Protein AF-A0A8S9G1P4-F1 (afdb_monomer_lite)

Foldseek 3Di:
DVLVVCCVVDPPPPDDPPDDDDDDDPLADDPPDPPLPVVLVVVQVVCVVVVNHPPCNNVDDVVNSVVVVVVVVVVCCVPPVVVVVD

Secondary structure (DSSP, 8-state):
-HHHHHHHHSTT-----PPPP--PPTTS----STT-HHHHHHHHHHHHHTT--TTGGGG--HHHHHHHHHHHHHHHIIIIIGGGG-

Radius of gyration: 18.76 Å; chains: 1; bounding box: 39×47×39 Å

Organism: Brassica cretica (NCBI:txid69181)

Sequence (86 aa):
MLPYLIRYLVKNNSRDLSPFTCQRRTGTYENTRSGDCGPVCAKFMELHLFGDPYPHMSGLTDAMVDKFRQQYAIEAYKTIVLPAYY

InterPro domains:
  IPR003653 Ulp1 protease family, C-terminal catalytic domain [PF02902] (1-81)
  IPR038765 Papain-like cysteine peptidase superfamily [SSF54001] (10-75)

Structure (mmCIF, N/CA/C/O backbone):
data_AF-A0A8S9G1P4-F1
#
_entry.id   AF-A0A8S9G1P4-F1
#
loop_
_atom_site.group_PDB
_atom_site.id
_atom_site.type_symbol
_atom_site.label_atom_id
_atom_site.label_alt_id
_atom_site.label_comp_id
_atom_site.label_asym_id
_atom_site.label_entity_id
_atom_site.label_seq_id
_atom_site.pdbx_PDB_ins_code
_atom_site.Cartn_x
_atom_site.Cartn_y
_atom_site.Cartn_z
_atom_site.occupancy
_atom_site.B_iso_or_equiv
_atom_site.auth_seq_id
_atom_site.auth_comp_id
_atom_site.auth_asym_id
_atom_site.auth_atom_id
_atom_site.pdbx_PDB_model_num
ATOM 1 N N . MET A 1 1 ? 20.402 -17.947 -9.702 1.00 68.88 1 MET A N 1
ATOM 2 C CA . MET A 1 1 ? 20.789 -18.743 -8.512 1.00 68.88 1 MET A CA 1
ATOM 3 C C . MET A 1 1 ? 19.602 -19.455 -7.872 1.00 68.88 1 MET A C 1
ATOM 5 O O . MET A 1 1 ? 19.663 -20.667 -7.730 1.00 68.88 1 MET A O 1
ATOM 9 N N . LEU A 1 2 ? 18.502 -18.761 -7.556 1.00 79.88 2 LEU A N 1
ATOM 10 C CA . LEU A 1 2 ? 17.333 -19.379 -6.908 1.00 79.88 2 LEU A CA 1
ATOM 11 C C . LEU A 1 2 ? 16.752 -20.636 -7.611 1.00 79.88 2 LEU A C 1
ATOM 13 O O . LEU A 1 2 ? 16.513 -21.613 -6.908 1.00 79.88 2 LEU A O 1
ATOM 17 N N . PRO A 1 3 ? 16.599 -20.709 -8.952 1.00 79.00 3 PRO A N 1
ATOM 18 C CA . PRO A 1 3 ? 16.044 -21.905 -9.605 1.00 79.00 3 PRO A CA 1
ATOM 19 C C . PRO A 1 3 ? 16.939 -23.139 -9.420 1.00 79.00 3 PRO A C 1
ATOM 21 O O . PRO A 1 3 ? 16.458 -24.247 -9.191 1.00 79.00 3 PRO A O 1
ATOM 24 N N . TYR A 1 4 ? 18.258 -22.928 -9.439 1.00 79.12 4 TYR A N 1
ATOM 25 C CA . TYR A 1 4 ? 19.257 -23.973 -9.222 1.00 79.12 4 TYR A CA 1
ATOM 26 C C . TYR A 1 4 ? 19.241 -24.481 -7.777 1.00 79.12 4 TYR A C 1
ATOM 28 O O . TYR A 1 4 ? 19.280 -25.689 -7.558 1.00 79.12 4 TYR A O 1
ATOM 36 N N . LEU A 1 5 ? 19.113 -23.575 -6.799 1.00 82.00 5 LEU A N 1
ATOM 37 C CA . LEU A 1 5 ? 18.996 -23.943 -5.387 1.00 82.00 5 LEU A CA 1
ATOM 38 C C . LEU A 1 5 ? 17.733 -24.779 -5.132 1.00 82.00 5 LEU A C 1
ATOM 40 O O . LEU A 1 5 ? 17.793 -25.800 -4.455 1.00 82.00 5 LEU A O 1
ATOM 44 N N . ILE A 1 6 ? 16.600 -24.388 -5.721 1.00 81.81 6 ILE A N 1
ATOM 45 C CA . ILE A 1 6 ? 15.340 -25.124 -5.572 1.00 81.81 6 ILE A CA 1
ATOM 46 C C . ILE A 1 6 ? 15.451 -26.521 -6.202 1.00 81.81 6 ILE A C 1
ATOM 48 O O . ILE A 1 6 ? 15.000 -27.487 -5.594 1.00 81.81 6 ILE A O 1
ATOM 52 N N . ARG A 1 7 ? 16.070 -26.664 -7.382 1.00 80.12 7 ARG A N 1
ATOM 53 C CA . ARG A 1 7 ? 16.288 -27.979 -8.015 1.00 80.12 7 ARG A CA 1
ATOM 54 C C . ARG A 1 7 ? 17.210 -28.882 -7.193 1.00 80.12 7 ARG A C 1
ATOM 56 O O . ARG A 1 7 ? 17.009 -30.091 -7.167 1.00 80.12 7 ARG A O 1
ATOM 63 N N . TYR A 1 8 ? 18.211 -28.303 -6.536 1.00 81.50 8 TYR A N 1
ATOM 64 C CA . TYR A 1 8 ? 19.105 -29.046 -5.654 1.00 81.50 8 TYR A CA 1
ATOM 65 C C . TYR A 1 8 ? 18.382 -29.555 -4.397 1.00 8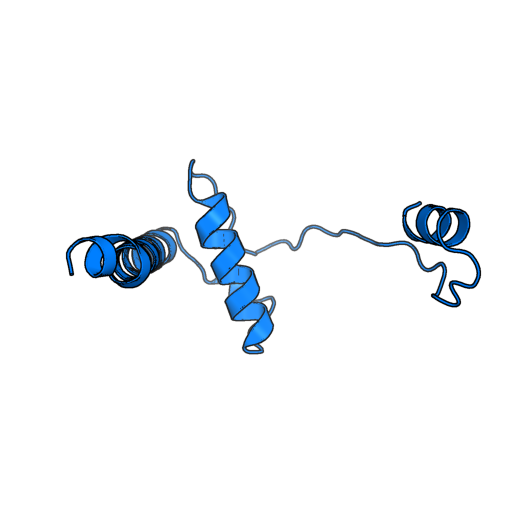1.50 8 TYR A C 1
ATOM 67 O O . TYR A 1 8 ? 18.549 -30.711 -4.015 1.00 81.50 8 TYR A O 1
ATOM 75 N N . LEU A 1 9 ? 17.555 -28.710 -3.772 1.00 87.06 9 LEU A N 1
ATOM 76 C CA . LEU A 1 9 ? 16.839 -29.048 -2.537 1.00 87.06 9 LEU A CA 1
ATOM 77 C C . LEU A 1 9 ? 15.605 -29.936 -2.772 1.00 87.06 9 LEU A C 1
ATOM 79 O O . LEU A 1 9 ? 15.278 -30.769 -1.930 1.00 87.06 9 LEU A O 1
ATOM 83 N N . VAL A 1 10 ? 14.921 -29.778 -3.908 1.00 85.12 10 VAL A N 1
ATOM 84 C CA . VAL A 1 10 ? 13.684 -30.500 -4.238 1.00 85.12 10 VAL A CA 1
ATOM 85 C C . VAL A 1 10 ? 13.953 -31.506 -5.357 1.00 85.12 10 VAL A C 1
ATOM 87 O O . VAL A 1 10 ? 13.981 -31.157 -6.541 1.00 85.12 10 VAL A O 1
ATOM 90 N N . LYS A 1 11 ? 14.123 -32.782 -4.983 1.00 78.25 11 LYS A N 1
ATOM 91 C CA . LYS A 1 11 ? 14.245 -33.892 -5.942 1.00 78.25 11 LYS A CA 1
ATOM 92 C C . LYS A 1 11 ? 12.994 -33.956 -6.830 1.00 78.25 11 LYS A C 1
ATOM 94 O O . LYS A 1 11 ? 11.880 -33.816 -6.337 1.00 78.25 11 LYS A O 1
ATOM 99 N N . ASN A 1 12 ? 13.189 -34.189 -8.130 1.00 73.75 12 ASN A N 1
ATOM 100 C CA . ASN A 1 12 ? 12.141 -34.250 -9.167 1.00 73.75 12 ASN A CA 1
ATOM 101 C C . ASN A 1 12 ? 11.433 -32.923 -9.491 1.00 73.75 12 ASN A C 1
ATOM 103 O O . ASN A 1 12 ? 10.332 -32.927 -10.038 1.00 73.75 12 ASN A O 1
ATOM 107 N N . ASN A 1 13 ? 12.058 -31.777 -9.213 1.00 71.31 13 ASN A N 1
ATOM 108 C CA . ASN A 1 13 ? 11.528 -30.506 -9.686 1.00 71.31 13 ASN A CA 1
ATOM 109 C C . ASN A 1 13 ? 11.778 -30.330 -11.198 1.00 71.31 13 ASN A C 1
ATOM 111 O O . ASN A 1 13 ? 12.913 -30.118 -11.623 1.00 71.31 13 ASN A O 1
ATOM 115 N N . SER A 1 14 ? 10.712 -30.414 -11.997 1.00 73.12 14 SER A N 1
ATOM 116 C CA . SER A 1 14 ? 10.721 -30.220 -13.455 1.00 73.12 14 SER A CA 1
ATOM 117 C C . SER A 1 14 ? 10.578 -28.755 -13.890 1.00 73.12 14 SER A C 1
ATOM 119 O O . SER A 1 14 ? 10.361 -28.489 -15.071 1.00 73.12 14 SER A O 1
ATOM 121 N N .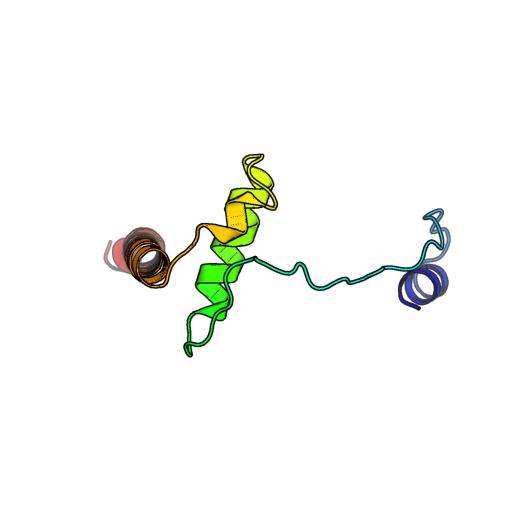 ARG A 1 15 ? 10.645 -27.796 -12.955 1.00 73.50 15 ARG A N 1
ATOM 122 C CA . ARG A 1 15 ? 10.546 -26.366 -13.272 1.00 73.50 15 ARG A CA 1
ATOM 123 C C . ARG A 1 15 ? 11.756 -25.894 -14.076 1.00 73.50 15 ARG A C 1
ATOM 125 O O . ARG A 1 15 ? 12.877 -26.368 -13.892 1.00 73.50 15 ARG A O 1
ATOM 132 N N . ASP A 1 16 ? 11.490 -24.927 -14.943 1.00 77.75 16 ASP A N 1
ATOM 133 C CA . ASP A 1 16 ? 12.486 -24.262 -15.771 1.00 77.75 16 ASP A CA 1
ATOM 134 C C . ASP A 1 16 ? 13.598 -23.611 -14.922 1.00 77.75 16 ASP A C 1
ATOM 136 O O . ASP A 1 16 ? 13.367 -23.122 -13.813 1.00 77.75 16 ASP A O 1
ATOM 140 N N . LEU A 1 17 ? 14.825 -23.628 -15.450 1.00 82.25 17 LEU A N 1
ATOM 141 C CA . LEU A 1 17 ? 16.012 -23.032 -14.833 1.00 82.25 17 LEU A CA 1
ATOM 142 C C . LEU A 1 17 ? 16.181 -21.548 -15.196 1.00 82.25 17 LEU A C 1
ATOM 144 O O . LEU A 1 17 ? 17.224 -20.963 -14.872 1.00 82.25 17 LEU A O 1
ATOM 148 N N . SER A 1 18 ? 15.183 -20.940 -15.849 1.00 82.94 18 SER A N 1
ATOM 149 C CA . SER A 1 18 ? 15.175 -19.511 -16.151 1.00 82.94 18 SER A CA 1
ATOM 150 C C . SER A 1 18 ? 15.514 -18.691 -14.900 1.00 82.94 18 SER A C 1
ATOM 152 O O . SER A 1 18 ? 14.921 -18.878 -13.831 1.00 82.94 18 SER A O 1
ATOM 154 N N . PRO A 1 19 ? 16.518 -17.799 -14.979 1.00 80.56 19 PRO A N 1
ATOM 155 C CA . PRO A 1 19 ? 16.872 -16.952 -13.855 1.00 80.56 19 PRO A CA 1
ATOM 156 C C . PRO A 1 19 ? 15.679 -16.103 -13.420 1.00 80.56 19 PRO A C 1
ATOM 158 O O . PRO A 1 19 ? 15.036 -15.456 -14.242 1.00 80.56 19 PRO A O 1
ATOM 161 N N . PHE A 1 20 ? 15.442 -16.023 -12.111 1.00 81.19 20 PHE A N 1
ATOM 162 C CA . PHE A 1 20 ? 14.605 -14.957 -11.577 1.00 81.19 20 PHE A CA 1
ATOM 163 C C . PHE A 1 20 ? 15.291 -13.621 -11.854 1.00 81.19 20 PHE A C 1
ATOM 165 O O . PHE A 1 20 ? 16.402 -13.379 -11.375 1.00 81.19 20 PHE A O 1
ATOM 172 N N . THR A 1 21 ? 14.629 -12.765 -12.625 1.00 83.31 21 THR A N 1
ATOM 173 C CA . THR A 1 21 ? 15.062 -11.392 -12.874 1.00 83.31 21 THR A CA 1
ATOM 174 C C . THR A 1 21 ? 14.265 -10.443 -11.994 1.00 83.31 21 THR A C 1
ATOM 176 O O . THR A 1 21 ? 13.042 -10.544 -11.918 1.00 83.31 21 THR A O 1
ATOM 179 N N . CYS A 1 22 ? 14.946 -9.493 -11.363 1.00 83.25 22 CYS A N 1
ATOM 180 C CA . CYS A 1 22 ? 14.310 -8.382 -10.670 1.00 83.25 22 CYS A CA 1
ATOM 181 C C . CYS A 1 22 ? 14.714 -7.093 -11.379 1.00 83.25 22 CYS A C 1
ATOM 183 O O . CYS A 1 22 ? 15.903 -6.833 -11.558 1.00 83.25 22 CYS A O 1
ATOM 185 N N . GLN A 1 23 ? 13.729 -6.300 -11.791 1.00 86.12 23 GLN A N 1
ATOM 186 C CA . GLN A 1 23 ? 13.959 -4.996 -12.392 1.00 86.12 23 GLN A CA 1
ATOM 187 C C . GLN A 1 23 ? 13.121 -3.964 -11.653 1.00 86.12 23 GLN A C 1
ATOM 189 O O . GLN A 1 23 ? 11.909 -4.129 -11.499 1.00 86.12 23 GLN A O 1
ATOM 194 N N . ARG A 1 24 ? 13.767 -2.876 -11.225 1.00 83.44 24 ARG A N 1
ATOM 195 C CA . ARG A 1 24 ? 13.058 -1.726 -10.670 1.00 83.44 24 ARG A CA 1
ATOM 196 C C . ARG A 1 24 ? 12.194 -1.110 -11.765 1.00 83.44 24 ARG A C 1
ATOM 198 O O . ARG A 1 24 ? 12.708 -0.716 -12.811 1.00 83.44 24 ARG A O 1
ATOM 205 N N . ARG A 1 25 ? 10.888 -1.026 -11.526 1.00 84.00 25 ARG A N 1
ATOM 206 C CA . ARG A 1 25 ? 9.977 -0.278 -12.394 1.00 84.00 25 ARG A CA 1
ATOM 207 C C . ARG A 1 25 ? 10.167 1.210 -12.099 1.00 84.00 25 ARG A C 1
ATOM 209 O O . ARG A 1 25 ? 10.055 1.627 -10.953 1.00 84.00 25 ARG A O 1
ATOM 216 N N . THR A 1 26 ? 10.546 1.986 -13.109 1.00 84.12 26 THR A N 1
ATOM 217 C CA . THR A 1 26 ? 10.694 3.443 -13.002 1.00 84.12 26 THR A CA 1
ATOM 218 C C . THR A 1 26 ? 9.355 4.129 -13.258 1.00 84.12 26 THR A C 1
ATOM 220 O O . THR A 1 26 ? 8.513 3.609 -13.990 1.00 84.12 26 THR A O 1
ATOM 223 N N . GLY A 1 27 ? 9.148 5.296 -12.646 1.00 83.38 27 GLY A N 1
ATOM 224 C CA . GLY A 1 27 ? 7.911 6.067 -12.796 1.00 83.38 27 GLY A CA 1
ATOM 225 C C . GLY A 1 27 ? 6.737 5.567 -11.952 1.00 83.38 27 GLY A C 1
ATOM 226 O O . GLY A 1 27 ? 5.651 6.108 -12.077 1.00 83.38 27 GLY A O 1
ATOM 227 N N . THR A 1 28 ? 6.923 4.562 -11.094 1.00 86.25 28 THR A N 1
ATOM 228 C CA . THR A 1 28 ? 5.946 4.216 -10.050 1.00 86.25 28 THR A CA 1
ATOM 229 C C . THR A 1 28 ? 6.102 5.134 -8.846 1.00 86.25 28 THR A C 1
ATOM 231 O O . THR A 1 28 ? 7.172 5.710 -8.652 1.00 86.25 28 THR A O 1
ATOM 234 N N . TYR A 1 29 ? 5.074 5.209 -8.001 1.00 88.88 29 TYR A N 1
ATOM 235 C CA . TYR A 1 29 ? 5.179 5.913 -6.726 1.00 88.88 29 TYR A CA 1
ATOM 236 C C . TYR A 1 29 ? 6.383 5.437 -5.905 1.00 88.88 29 TYR A C 1
ATOM 238 O O . TYR A 1 29 ? 6.609 4.235 -5.736 1.00 88.88 29 TYR A O 1
ATOM 246 N N . GLU A 1 30 ? 7.146 6.403 -5.399 1.00 89.44 30 GLU A N 1
ATOM 247 C CA . GLU A 1 30 ? 8.286 6.173 -4.527 1.00 89.44 30 GLU A CA 1
ATOM 248 C C . GLU A 1 30 ? 7.942 6.644 -3.127 1.00 89.44 30 GLU A C 1
ATOM 250 O O . GLU A 1 30 ? 7.728 7.830 -2.884 1.00 89.44 30 GLU A O 1
ATOM 255 N N . ASN A 1 31 ? 7.916 5.701 -2.193 1.00 90.25 31 ASN A N 1
ATOM 256 C CA . ASN A 1 31 ? 7.722 6.046 -0.804 1.00 90.25 31 ASN A CA 1
ATOM 257 C C . ASN A 1 31 ? 8.991 6.702 -0.235 1.00 90.25 31 ASN A C 1
ATOM 259 O O . ASN A 1 31 ? 9.970 6.016 0.062 1.00 90.25 31 ASN A O 1
ATOM 263 N N . THR A 1 32 ? 8.945 8.016 -0.040 1.00 91.56 32 THR A N 1
ATOM 264 C CA . THR A 1 32 ? 10.001 8.800 0.618 1.00 91.56 32 THR A CA 1
ATOM 265 C C . THR A 1 32 ? 9.765 8.969 2.122 1.00 91.56 32 THR A C 1
ATOM 267 O O . THR A 1 32 ? 10.634 9.481 2.830 1.00 91.56 32 THR A O 1
ATOM 270 N N . ARG A 1 33 ? 8.609 8.525 2.636 1.00 92.44 33 ARG A N 1
ATOM 271 C CA . ARG A 1 33 ? 8.179 8.696 4.028 1.00 92.44 33 ARG A CA 1
ATOM 272 C C . ARG A 1 33 ? 8.369 7.407 4.832 1.00 92.44 33 ARG A C 1
ATOM 274 O O . ARG A 1 33 ? 8.242 6.281 4.343 1.00 92.44 33 ARG A O 1
ATOM 281 N N . SER A 1 34 ? 8.661 7.559 6.121 1.00 91.00 34 SER A N 1
ATOM 282 C CA . SER A 1 34 ? 8.748 6.411 7.028 1.00 91.00 34 SER A CA 1
ATOM 283 C C . SER A 1 34 ? 7.354 5.860 7.356 1.00 91.00 34 SER A C 1
ATOM 285 O O . SER A 1 34 ? 6.401 6.618 7.525 1.00 91.00 34 SER A O 1
ATOM 287 N N . GLY A 1 35 ? 7.233 4.533 7.464 1.00 91.00 35 GLY A N 1
ATOM 288 C CA . GLY A 1 35 ? 5.996 3.846 7.867 1.00 91.00 35 GLY A CA 1
ATOM 289 C C . GLY A 1 35 ? 4.998 3.529 6.744 1.00 91.00 35 GLY A C 1
ATOM 290 O O . GLY A 1 35 ? 4.024 2.822 6.986 1.00 91.00 35 GLY A O 1
ATOM 291 N N . ASP A 1 36 ? 5.253 3.980 5.516 1.00 94.25 36 ASP A N 1
ATOM 292 C CA . ASP A 1 36 ? 4.355 3.781 4.364 1.00 94.25 36 ASP A CA 1
ATOM 293 C C . ASP A 1 36 ? 4.616 2.487 3.577 1.00 94.25 36 ASP A C 1
ATOM 295 O O . ASP A 1 36 ? 3.785 2.075 2.768 1.00 94.25 36 ASP A O 1
ATOM 299 N N . CYS A 1 37 ? 5.736 1.800 3.825 1.00 92.94 37 CYS A N 1
ATOM 300 C CA . CYS A 1 37 ? 6.140 0.625 3.048 1.00 92.94 37 CYS A CA 1
ATOM 301 C C . CYS A 1 37 ? 5.098 -0.507 3.060 1.00 92.94 37 CYS A C 1
ATOM 303 O O . CYS A 1 37 ? 4.828 -1.093 2.015 1.00 92.94 37 CYS A O 1
ATOM 305 N N . GLY A 1 38 ? 4.484 -0.790 4.213 1.00 93.81 38 GLY A N 1
ATOM 306 C CA . GLY A 1 38 ? 3.447 -1.817 4.348 1.00 93.81 38 GLY A CA 1
ATOM 307 C C . GLY A 1 38 ? 2.166 -1.467 3.579 1.00 93.81 38 GLY A C 1
ATOM 308 O O . GLY A 1 38 ? 1.787 -2.214 2.675 1.00 93.81 38 GLY A O 1
ATOM 309 N N . PRO A 1 39 ? 1.519 -0.325 3.881 1.00 93.81 39 PRO A N 1
ATOM 310 C CA . PRO A 1 39 ? 0.318 0.124 3.177 1.00 93.81 39 PRO A CA 1
ATOM 311 C C . PRO A 1 39 ? 0.495 0.241 1.655 1.00 93.81 39 PRO A C 1
ATOM 313 O O . PRO A 1 39 ? -0.368 -0.207 0.899 1.00 93.81 39 PRO A O 1
ATOM 316 N N . VAL A 1 40 ? 1.620 0.794 1.192 1.00 93.06 40 VAL A N 1
ATOM 317 C CA . VAL A 1 40 ? 1.919 0.931 -0.244 1.00 93.06 40 VAL A CA 1
ATOM 318 C C . VAL A 1 40 ? 2.109 -0.439 -0.899 1.00 93.06 40 VAL A C 1
ATOM 320 O O . VAL A 1 40 ? 1.565 -0.674 -1.976 1.00 93.06 40 VAL A O 1
ATOM 323 N N . CYS A 1 41 ? 2.806 -1.371 -0.239 1.00 92.50 41 CYS A N 1
ATOM 324 C CA . CYS A 1 41 ? 2.962 -2.745 -0.725 1.00 92.50 41 CYS A CA 1
ATOM 325 C C . CYS A 1 41 ? 1.603 -3.441 -0.897 1.00 92.50 41 CYS A C 1
ATOM 327 O O . CYS A 1 41 ? 1.322 -3.993 -1.961 1.00 92.50 41 CYS A O 1
ATOM 329 N N . ALA A 1 42 ? 0.729 -3.350 0.112 1.00 92.81 42 ALA A N 1
ATOM 330 C CA . ALA A 1 42 ? -0.626 -3.894 0.037 1.00 92.81 42 ALA A CA 1
ATOM 331 C C . ALA A 1 42 ? -1.416 -3.298 -1.136 1.00 92.81 42 ALA A C 1
ATOM 333 O O . ALA A 1 42 ? -2.038 -4.037 -1.898 1.00 92.81 42 ALA A O 1
ATOM 334 N N . LYS A 1 43 ? -1.320 -1.977 -1.340 1.00 91.94 43 LYS A N 1
ATOM 335 C CA . LYS A 1 43 ? -2.015 -1.307 -2.443 1.00 91.94 43 LYS A CA 1
ATOM 336 C C . LYS A 1 43 ? -1.488 -1.726 -3.815 1.00 91.94 43 LYS A C 1
ATOM 338 O O . LYS A 1 43 ? -2.275 -1.921 -4.733 1.00 91.94 43 LYS A O 1
ATOM 343 N N . PHE A 1 44 ? -0.177 -1.905 -3.968 1.00 90.44 44 PHE A N 1
ATOM 344 C CA . PHE A 1 44 ? 0.401 -2.408 -5.217 1.00 90.44 44 PHE A CA 1
ATOM 345 C C . PHE A 1 44 ? -0.051 -3.837 -5.531 1.00 90.44 44 PHE A C 1
ATOM 347 O O . PHE A 1 44 ? -0.348 -4.132 -6.687 1.00 90.44 44 PHE A O 1
ATOM 354 N N . MET A 1 45 ? -0.153 -4.711 -4.524 1.00 91.44 45 MET A N 1
ATOM 355 C CA . MET A 1 45 ? -0.703 -6.058 -4.716 1.00 91.44 45 MET A CA 1
ATOM 356 C C . MET A 1 45 ? -2.177 -6.014 -5.139 1.00 91.44 45 MET A C 1
ATOM 358 O O . MET A 1 45 ? -2.564 -6.737 -6.053 1.00 91.44 45 MET A O 1
ATOM 362 N N . GLU A 1 46 ? -2.975 -5.138 -4.523 1.00 91.12 46 GLU A N 1
ATOM 363 C CA . GLU A 1 46 ? -4.380 -4.924 -4.885 1.00 91.12 46 GLU A CA 1
ATOM 364 C C . GLU A 1 46 ? -4.518 -4.462 -6.344 1.00 91.12 46 GLU A C 1
ATOM 366 O O . GLU A 1 46 ? -5.179 -5.129 -7.136 1.00 91.12 46 GLU A O 1
ATOM 371 N N . LEU A 1 47 ? -3.837 -3.378 -6.734 1.00 88.88 47 LEU A N 1
ATOM 372 C CA . LEU A 1 47 ? -3.877 -2.846 -8.104 1.00 88.88 47 LEU A CA 1
A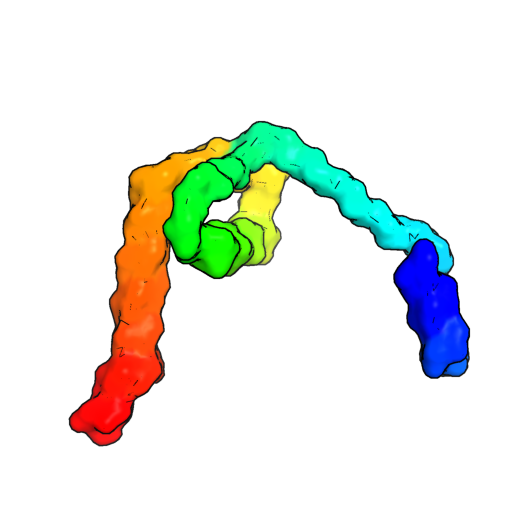TOM 373 C C . LEU A 1 47 ? -3.463 -3.901 -9.142 1.00 88.88 47 LEU A C 1
ATOM 375 O O . LEU A 1 47 ? -4.116 -4.061 -10.172 1.00 88.88 47 LEU A O 1
ATOM 379 N N . HIS A 1 48 ? -2.421 -4.682 -8.840 1.00 87.44 48 HIS A N 1
ATOM 380 C CA . HIS A 1 48 ? -1.983 -5.766 -9.715 1.00 87.44 48 HIS A CA 1
ATOM 381 C C . HIS A 1 48 ? -3.054 -6.854 -9.892 1.00 87.44 48 HIS A C 1
ATOM 383 O O . HIS A 1 48 ? -3.261 -7.329 -11.008 1.00 87.44 48 HIS A O 1
ATOM 389 N N . LEU A 1 49 ? -3.743 -7.240 -8.812 1.00 89.44 49 LEU A N 1
ATOM 390 C CA . LEU A 1 49 ? -4.763 -8.291 -8.832 1.00 89.44 49 LEU A CA 1
ATOM 391 C C . LEU A 1 49 ? -6.027 -7.877 -9.600 1.00 89.44 49 LEU A C 1
ATOM 393 O O . LEU A 1 49 ? -6.626 -8.708 -10.278 1.00 89.44 49 LEU A O 1
ATOM 397 N N . PHE A 1 50 ? -6.417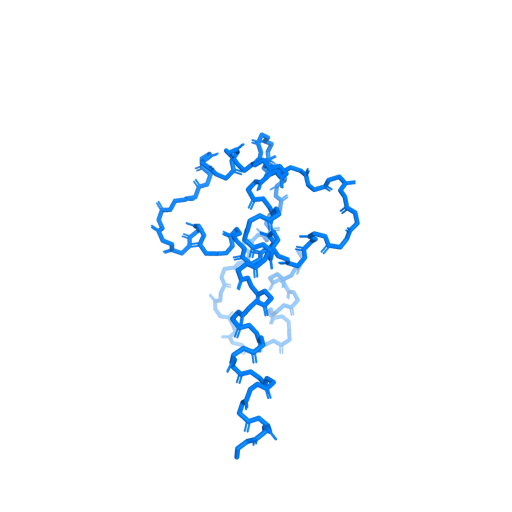 -6.602 -9.529 1.00 87.81 50 PHE A N 1
ATOM 398 C CA . PHE A 1 50 ? -7.613 -6.077 -10.201 1.00 87.81 50 PHE A CA 1
ATOM 399 C C . PHE A 1 50 ? -7.391 -5.679 -11.669 1.00 87.81 50 PHE A C 1
ATOM 401 O O . PHE A 1 50 ? -8.257 -5.057 -12.279 1.00 87.81 50 PHE A O 1
ATOM 408 N N . GLY A 1 51 ? -6.258 -6.067 -12.263 1.00 82.44 51 GLY A N 1
ATOM 409 C CA . GLY A 1 51 ? -5.978 -5.799 -13.673 1.00 82.44 51 GLY A CA 1
ATOM 410 C C . GLY A 1 51 ? -5.562 -4.357 -13.958 1.00 82.44 51 GLY A C 1
ATOM 411 O O . GLY A 1 51 ? -5.605 -3.945 -15.114 1.00 82.44 51 GLY A O 1
ATOM 412 N N . ASP A 1 52 ? -5.101 -3.626 -12.937 1.00 79.44 52 ASP A N 1
ATOM 413 C CA . ASP A 1 52 ? -4.533 -2.281 -13.061 1.00 79.44 52 ASP A CA 1
ATOM 414 C C . ASP A 1 52 ? -3.022 -2.257 -12.727 1.00 79.44 52 ASP A C 1
ATOM 416 O O . ASP A 1 52 ? -2.578 -1.641 -11.751 1.00 79.44 52 ASP A O 1
ATOM 420 N N . PRO A 1 53 ? -2.179 -2.998 -13.477 1.00 76.81 53 PRO A N 1
ATOM 421 C CA . PRO A 1 53 ? -0.743 -2.996 -13.254 1.00 76.81 53 PRO A CA 1
ATOM 422 C C . PRO A 1 53 ? -0.095 -1.688 -13.746 1.00 76.81 53 PRO A C 1
ATOM 424 O O . PRO A 1 53 ? -0.736 -0.748 -14.216 1.00 76.81 53 PRO A O 1
ATOM 427 N N . TYR A 1 54 ? 1.236 -1.639 -13.673 1.00 69.12 54 TYR A N 1
ATOM 428 C CA . TYR A 1 54 ? 2.049 -0.622 -14.345 1.00 69.12 54 TYR A CA 1
ATOM 429 C C . TYR A 1 54 ? 1.539 -0.318 -15.777 1.00 69.12 54 TYR A C 1
ATOM 431 O O . TYR A 1 54 ? 1.322 -1.268 -16.533 1.00 69.12 54 TYR A O 1
ATOM 439 N N . PRO A 1 55 ? 1.397 0.960 -16.187 1.00 68.00 55 PRO A N 1
ATOM 440 C CA . PRO A 1 55 ? 1.946 2.162 -15.554 1.00 68.00 55 PRO A CA 1
ATOM 441 C C . PRO A 1 55 ? 1.060 2.830 -14.496 1.00 68.00 55 PRO A C 1
ATOM 443 O O . PRO A 1 55 ? 1.574 3.683 -13.792 1.00 68.00 55 PRO A O 1
ATOM 446 N N . HIS A 1 56 ? -0.206 2.452 -14.304 1.00 64.94 56 HIS A N 1
ATOM 447 C CA . HIS A 1 56 ? -1.159 3.213 -13.469 1.00 64.94 56 HIS A CA 1
ATOM 448 C C . HIS A 1 56 ? -0.817 3.270 -11.967 1.00 64.94 56 HIS A C 1
ATOM 450 O O . HIS A 1 56 ? -1.238 4.187 -11.262 1.00 64.94 56 HIS A O 1
ATOM 456 N N . MET A 1 57 ? 0.076 2.392 -11.495 1.00 66.50 57 MET A N 1
ATOM 457 C CA . MET A 1 57 ? 0.754 2.508 -10.191 1.00 66.50 57 MET A CA 1
ATOM 458 C C . MET A 1 57 ? 1.589 3.803 -10.030 1.00 66.50 57 MET A C 1
ATOM 460 O O . MET A 1 57 ? 2.043 4.111 -8.926 1.00 66.50 57 MET A O 1
ATOM 464 N N . SER A 1 58 ? 1.812 4.563 -11.111 1.00 63.66 58 SER A N 1
ATOM 465 C CA . SER A 1 58 ? 2.445 5.890 -11.131 1.00 63.66 58 SER A CA 1
ATOM 466 C C . SER A 1 58 ? 1.547 7.008 -10.609 1.00 63.66 58 SER A C 1
ATOM 468 O O . SER A 1 58 ? 2.050 8.065 -10.243 1.00 63.66 58 SER A O 1
ATOM 470 N N . GLY A 1 59 ? 0.227 6.799 -10.601 1.00 78.44 59 GLY A N 1
ATOM 471 C CA . GLY A 1 59 ? -0.745 7.821 -10.217 1.00 78.44 59 GLY A CA 1
ATOM 472 C C . GLY A 1 59 ? -0.905 7.998 -8.708 1.00 78.44 59 GLY A C 1
ATOM 473 O O . GLY A 1 59 ? -1.602 8.918 -8.284 1.00 78.44 59 GLY A O 1
ATOM 474 N N . LEU A 1 60 ? -0.291 7.135 -7.887 1.00 88.69 60 LEU A N 1
ATOM 475 C CA . LEU A 1 60 ? -0.344 7.305 -6.439 1.00 88.69 60 LEU A CA 1
ATOM 476 C C . LEU A 1 60 ? 0.403 8.575 -6.028 1.00 88.69 60 LEU A C 1
ATOM 478 O O . LEU A 1 60 ? 1.509 8.861 -6.479 1.00 88.69 60 LEU A O 1
ATOM 482 N N . THR A 1 61 ? -0.219 9.309 -5.117 1.00 91.75 61 THR A N 1
ATOM 483 C CA . THR A 1 61 ? 0.336 10.496 -4.469 1.00 91.75 61 THR A CA 1
ATOM 484 C C . THR A 1 61 ? 0.328 10.284 -2.964 1.00 91.75 61 THR A C 1
ATOM 486 O O . THR A 1 61 ? -0.472 9.492 -2.462 1.00 91.75 61 THR A O 1
ATOM 489 N N . ASP A 1 62 ? 1.139 11.035 -2.223 1.00 93.88 62 ASP A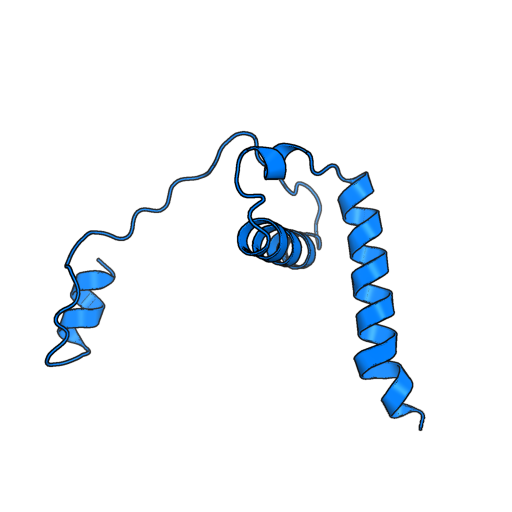 N 1
ATOM 490 C CA . ASP A 1 62 ? 1.148 10.970 -0.755 1.00 93.88 62 ASP A CA 1
ATOM 491 C C . ASP A 1 62 ? -0.248 11.197 -0.150 1.00 93.88 62 ASP A C 1
ATOM 493 O O . ASP A 1 62 ? -0.648 10.502 0.780 1.00 93.88 62 ASP A O 1
ATOM 497 N N . ALA A 1 63 ? -1.050 12.084 -0.746 1.00 94.19 63 ALA A N 1
ATOM 498 C CA . ALA A 1 63 ? -2.428 12.317 -0.317 1.00 94.19 63 ALA A CA 1
ATOM 499 C C . ALA A 1 63 ? -3.331 11.083 -0.506 1.00 94.19 63 ALA A C 1
ATOM 501 O O . ALA A 1 63 ? -4.236 10.837 0.292 1.00 94.19 63 ALA A O 1
ATOM 502 N N . MET A 1 64 ? -3.108 10.290 -1.558 1.00 93.56 64 MET A N 1
ATOM 503 C CA . MET A 1 64 ? -3.803 9.011 -1.737 1.00 93.56 64 MET A CA 1
ATOM 504 C C . MET A 1 64 ? -3.312 7.974 -0.728 1.00 93.56 64 MET A C 1
ATOM 506 O O . MET A 1 64 ? -4.136 7.225 -0.202 1.00 93.56 64 MET A O 1
ATOM 510 N N . VAL A 1 65 ? -2.008 7.972 -0.422 1.00 94.56 65 VAL A N 1
ATOM 511 C CA . VAL A 1 65 ? -1.426 7.127 0.630 1.00 94.56 65 VAL A CA 1
ATOM 512 C C . VAL A 1 65 ? -2.072 7.400 1.976 1.00 94.56 65 VAL A C 1
ATOM 514 O O . VAL A 1 65 ? -2.528 6.467 2.635 1.00 94.56 65 VAL A O 1
ATOM 517 N N . ASP A 1 66 ? -2.223 8.665 2.348 1.00 95.88 66 ASP A N 1
ATOM 518 C CA . ASP A 1 66 ? -2.866 9.046 3.604 1.00 95.88 66 ASP A CA 1
ATOM 519 C C . ASP A 1 66 ? -4.320 8.555 3.673 1.00 95.88 66 ASP A C 1
ATOM 521 O O . ASP A 1 66 ? -4.752 8.025 4.699 1.00 95.88 66 ASP A O 1
ATOM 525 N N . LYS A 1 67 ? -5.059 8.639 2.559 1.00 95.75 67 LYS A N 1
ATOM 526 C CA . LYS A 1 67 ? -6.445 8.154 2.478 1.00 95.75 67 LYS A CA 1
ATOM 527 C C . LYS A 1 67 ? -6.550 6.646 2.675 1.00 95.75 67 LYS A C 1
ATOM 529 O O . LYS A 1 67 ? -7.329 6.198 3.515 1.00 95.75 67 LYS A O 1
ATOM 534 N N . PHE A 1 68 ? -5.782 5.846 1.932 1.00 94.25 68 PHE A N 1
ATOM 535 C CA . PHE A 1 68 ? -5.884 4.395 2.097 1.00 94.25 68 PHE A CA 1
ATOM 536 C C . PHE A 1 68 ? -5.279 3.921 3.422 1.00 94.25 68 PHE A C 1
ATOM 538 O O . PHE A 1 68 ? -5.750 2.932 3.968 1.00 94.25 68 PHE A O 1
ATOM 545 N N . ARG A 1 69 ? -4.314 4.644 4.010 1.00 95.44 69 ARG A N 1
ATOM 546 C CA . ARG A 1 69 ? -3.840 4.371 5.377 1.00 95.44 69 ARG A CA 1
ATOM 547 C C . ARG A 1 69 ? -4.950 4.521 6.407 1.00 95.44 69 ARG A C 1
ATOM 549 O O . ARG A 1 69 ? -5.100 3.644 7.255 1.00 95.44 69 ARG A O 1
ATOM 556 N N . GLN A 1 70 ? -5.728 5.600 6.327 1.00 96.06 70 GLN A N 1
ATOM 557 C CA . GLN A 1 70 ? -6.894 5.791 7.192 1.00 96.06 70 GLN A CA 1
ATOM 558 C C . GLN A 1 70 ? -7.909 4.661 6.995 1.00 96.06 70 GLN A C 1
ATOM 560 O O . GLN A 1 70 ? -8.389 4.100 7.979 1.00 96.06 70 GLN A O 1
ATOM 565 N N . GLN A 1 71 ? -8.164 4.271 5.741 1.00 96.50 71 GLN A N 1
ATOM 566 C CA . GLN A 1 71 ? -9.063 3.161 5.430 1.00 96.50 71 GLN A CA 1
ATOM 567 C C . GLN A 1 71 ? -8.567 1.835 6.026 1.00 96.50 71 GLN A C 1
ATOM 569 O O . GLN A 1 71 ? -9.324 1.126 6.681 1.00 96.50 71 GLN A O 1
ATOM 574 N N . TYR A 1 72 ? -7.288 1.502 5.860 1.00 95.19 72 TYR A N 1
ATOM 575 C CA . TYR A 1 72 ? -6.724 0.275 6.424 1.00 95.19 72 TYR A CA 1
ATOM 576 C C . TYR A 1 72 ? -6.786 0.269 7.953 1.00 95.19 72 TYR A C 1
ATOM 578 O O . TYR A 1 72 ? -7.083 -0.765 8.544 1.00 95.19 72 TYR A O 1
ATOM 586 N N . ALA A 1 73 ? -6.559 1.416 8.598 1.00 95.50 73 ALA A N 1
ATOM 587 C CA . ALA A 1 73 ? -6.648 1.534 10.049 1.00 95.50 73 ALA A CA 1
ATOM 588 C C . ALA A 1 73 ? -8.076 1.294 10.565 1.00 95.50 73 ALA A C 1
ATOM 590 O O . ALA A 1 73 ? -8.254 0.537 11.520 1.00 95.50 73 ALA A O 1
ATOM 591 N N . ILE A 1 74 ? -9.095 1.891 9.932 1.00 97.19 74 ILE A N 1
ATOM 592 C CA . ILE A 1 74 ? -10.487 1.695 10.363 1.00 97.19 74 ILE A CA 1
ATOM 593 C C . ILE A 1 74 ? -10.972 0.265 10.101 1.00 97.19 74 ILE A C 1
ATOM 595 O O . ILE A 1 74 ? -11.668 -0.301 10.942 1.00 97.19 74 ILE A O 1
ATOM 599 N N . GLU A 1 75 ? -10.575 -0.350 8.985 1.00 96.06 75 GLU A N 1
ATOM 600 C CA . GLU A 1 75 ? -10.915 -1.747 8.693 1.00 96.06 75 GLU A CA 1
ATOM 601 C C . GLU A 1 75 ? -10.233 -2.709 9.674 1.00 96.06 75 GLU A C 1
ATOM 603 O O . GLU A 1 75 ? -10.885 -3.607 10.212 1.00 96.06 75 GLU A O 1
ATOM 608 N N . ALA A 1 76 ? -8.954 -2.486 9.994 1.00 94.12 76 ALA A N 1
ATOM 609 C CA . ALA A 1 76 ? -8.250 -3.259 11.015 1.00 94.12 76 ALA A CA 1
ATOM 610 C C . ALA A 1 76 ? -8.913 -3.107 12.391 1.00 94.12 76 ALA A C 1
ATOM 612 O O . ALA A 1 76 ? -9.126 -4.100 13.086 1.00 94.12 76 ALA A O 1
ATOM 613 N N . TYR A 1 77 ? -9.308 -1.887 12.768 1.00 95.44 77 TYR A N 1
ATOM 614 C CA . TYR A 1 77 ? -10.038 -1.643 14.009 1.00 95.44 77 TYR A CA 1
ATOM 615 C C . TYR A 1 77 ? -11.362 -2.419 14.048 1.00 95.44 77 TYR A C 1
ATOM 617 O O . TYR A 1 77 ? -11.608 -3.161 14.995 1.00 95.44 77 TYR A O 1
ATOM 625 N N . LYS A 1 78 ? -12.190 -2.316 13.002 1.00 96.56 78 LYS A N 1
ATOM 626 C CA . LYS A 1 78 ? -13.478 -3.026 12.916 1.00 96.56 78 LYS A CA 1
ATOM 627 C C . LYS A 1 78 ? -13.335 -4.547 12.928 1.00 96.56 78 LYS A C 1
ATOM 629 O O . LYS A 1 78 ? -14.209 -5.222 13.453 1.00 96.56 78 LYS A O 1
ATOM 634 N N . THR A 1 79 ? -12.268 -5.074 12.335 1.00 96.00 79 THR A N 1
ATOM 635 C CA . THR A 1 79 ? -12.091 -6.522 12.148 1.00 96.00 79 THR A CA 1
ATOM 636 C C . THR A 1 79 ? -11.401 -7.187 13.335 1.00 96.00 79 THR A C 1
ATOM 638 O O . THR A 1 79 ? -11.685 -8.338 13.643 1.00 96.00 79 THR A O 1
ATOM 641 N N . ILE A 1 80 ? -10.478 -6.484 13.994 1.00 94.62 80 ILE A N 1
ATOM 642 C CA . ILE A 1 80 ? -9.606 -7.064 15.027 1.00 94.62 80 ILE A CA 1
ATOM 643 C C . ILE A 1 80 ? -9.982 -6.546 16.412 1.00 94.62 80 ILE A C 1
ATOM 645 O O . ILE A 1 80 ? -10.059 -7.315 17.363 1.00 94.62 80 ILE A O 1
ATOM 649 N N . VAL A 1 81 ? -10.193 -5.234 16.532 1.00 93.69 81 VAL A N 1
ATOM 650 C CA . VAL A 1 81 ? -10.343 -4.567 17.828 1.00 93.69 81 VAL A CA 1
ATOM 651 C C . VAL A 1 81 ? -11.797 -4.580 18.281 1.00 93.69 81 VAL A C 1
ATOM 653 O O . VAL A 1 81 ? -12.077 -4.999 19.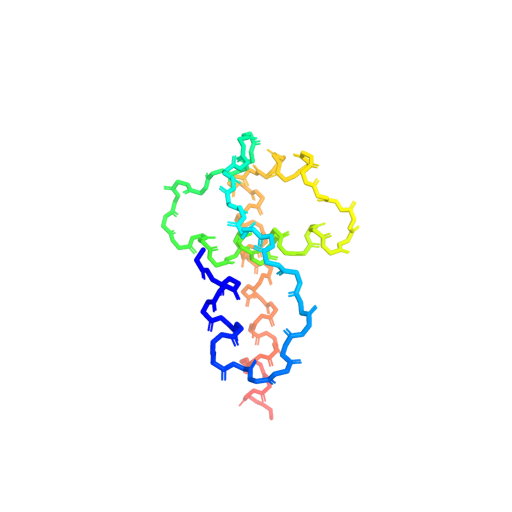396 1.00 93.69 81 VAL A O 1
ATOM 656 N N . LEU A 1 82 ? -12.733 -4.168 17.424 1.00 94.94 82 LEU A N 1
ATOM 657 C CA . LEU A 1 82 ? -14.153 -4.088 17.770 1.00 94.94 82 LEU A CA 1
ATOM 658 C C . LEU A 1 82 ? -14.746 -5.436 18.233 1.00 94.94 82 LEU A C 1
ATOM 660 O O . LEU A 1 82 ? -15.446 -5.428 19.244 1.00 94.94 82 LEU A O 1
ATOM 664 N N . PRO A 1 83 ? -14.445 -6.591 17.601 1.00 94.38 83 PRO A N 1
ATOM 665 C CA . PRO A 1 83 ? -14.961 -7.880 18.058 1.00 94.38 83 PRO A CA 1
ATOM 666 C C . PRO A 1 83 ? -14.374 -8.330 19.398 1.00 94.38 83 PRO A C 1
ATOM 668 O O . PRO A 1 83 ? -14.956 -9.183 20.043 1.00 94.38 83 PRO A O 1
ATOM 671 N N . ALA A 1 84 ? -13.248 -7.767 19.848 1.00 91.06 84 ALA A N 1
ATOM 672 C CA . ALA A 1 84 ? -12.694 -8.085 21.165 1.00 91.06 84 ALA A CA 1
ATOM 673 C C . ALA A 1 84 ? -13.502 -7.464 22.321 1.00 91.06 84 ALA A C 1
ATOM 675 O O . ALA A 1 84 ? -13.286 -7.819 23.478 1.00 91.06 84 ALA A O 1
ATOM 676 N N . TYR A 1 85 ? -14.408 -6.528 22.019 1.00 85.00 85 TYR A N 1
ATOM 677 C CA . TYR A 1 85 ? -15.287 -5.886 22.998 1.00 85.00 85 TYR A CA 1
ATOM 678 C C . TYR A 1 85 ? -16.687 -6.519 23.079 1.00 85.00 85 TYR A C 1
ATOM 680 O O . TYR A 1 85 ? -17.498 -6.039 23.872 1.00 85.00 85 TYR A O 1
ATOM 688 N N . TYR A 1 86 ? -16.969 -7.566 22.290 1.00 64.38 86 TYR A N 1
ATOM 689 C CA . TYR A 1 86 ? -18.252 -8.278 22.266 1.00 64.38 86 TYR A CA 1
ATOM 690 C C . TYR A 1 86 ? -18.080 -9.782 22.471 1.00 64.38 86 TYR A C 1
ATOM 692 O O . TYR A 1 86 ? -17.271 -10.392 21.741 1.00 64.38 86 TYR A O 1
#

pLDDT: mean 86.32, std 8.79, range [63.66, 97.19]